Protein AF-A0A5K8AFS8-F1 (afdb_monomer_lite)

Structure (mmCIF, N/CA/C/O backbone):
data_AF-A0A5K8AFS8-F1
#
_entry.id   AF-A0A5K8AFS8-F1
#
loop_
_atom_site.group_PDB
_atom_site.id
_atom_site.type_symbol
_atom_site.label_atom_id
_atom_site.label_alt_id
_atom_site.label_comp_id
_atom_site.label_asym_id
_atom_site.label_entity_id
_atom_site.label_seq_id
_atom_site.pdbx_PDB_ins_code
_atom_site.Cartn_x
_atom_site.Cartn_y
_atom_site.Cartn_z
_atom_site.occupancy
_atom_site.B_iso_or_equiv
_atom_site.auth_seq_id
_atom_site.auth_comp_id
_atom_site.auth_asym_id
_atom_site.auth_atom_id
_atom_site.pdbx_PDB_model_num
ATOM 1 N N . MET A 1 1 ? -17.581 -5.386 30.848 1.00 54.28 1 MET A N 1
ATOM 2 C CA . MET A 1 1 ? -17.122 -4.878 29.536 1.00 54.28 1 MET A CA 1
ATOM 3 C C . MET A 1 1 ? -18.327 -4.764 28.622 1.00 54.28 1 MET A C 1
ATOM 5 O O . MET A 1 1 ? -19.131 -5.685 28.611 1.00 54.28 1 MET A O 1
ATOM 9 N N . ASN A 1 2 ? -18.493 -3.640 27.928 1.00 77.56 2 ASN A N 1
ATOM 10 C CA . ASN A 1 2 ? -19.637 -3.413 27.047 1.00 77.56 2 ASN A CA 1
ATOM 11 C C . ASN A 1 2 ? -19.302 -3.926 25.632 1.00 77.56 2 ASN A C 1
ATOM 13 O O . ASN A 1 2 ? -18.241 -3.592 25.106 1.00 77.56 2 ASN A O 1
ATOM 17 N N . PHE A 1 3 ? -20.170 -4.742 25.029 1.00 79.88 3 PHE A N 1
ATOM 18 C CA . PHE A 1 3 ? -19.944 -5.371 23.717 1.00 79.88 3 PHE A CA 1
ATOM 19 C C . PHE A 1 3 ? -19.598 -4.344 22.626 1.00 79.88 3 PHE A C 1
ATOM 21 O O . PHE A 1 3 ? -18.644 -4.532 21.876 1.00 79.88 3 PHE A O 1
ATOM 28 N N . ASN A 1 4 ? -20.281 -3.197 22.631 1.00 82.00 4 ASN A N 1
ATOM 29 C CA . ASN A 1 4 ? -20.030 -2.101 21.692 1.00 82.00 4 ASN A CA 1
ATOM 30 C C . ASN A 1 4 ? -18.617 -1.507 21.805 1.00 82.00 4 ASN A C 1
ATOM 32 O O . ASN A 1 4 ? -18.040 -1.086 20.806 1.00 82.00 4 ASN A O 1
ATOM 36 N N . GLN A 1 5 ? -18.030 -1.492 23.005 1.00 84.81 5 GLN A N 1
ATOM 37 C CA . GLN A 1 5 ? -16.665 -0.996 23.203 1.00 84.81 5 GLN A CA 1
ATOM 38 C C . GLN A 1 5 ? -15.628 -1.975 22.643 1.00 84.81 5 GLN A C 1
ATOM 40 O O . GLN A 1 5 ? -14.669 -1.540 22.013 1.00 84.81 5 GLN A O 1
ATOM 45 N N . ILE A 1 6 ? -15.845 -3.284 22.823 1.00 87.75 6 ILE A N 1
ATOM 46 C CA . ILE A 1 6 ? -14.978 -4.329 22.258 1.00 87.75 6 ILE A CA 1
ATOM 47 C C . ILE A 1 6 ? -15.074 -4.326 20.727 1.00 87.75 6 ILE A C 1
ATOM 49 O O . ILE A 1 6 ? -14.049 -4.348 20.050 1.00 87.75 6 ILE A O 1
ATOM 53 N N . ALA A 1 7 ? -16.289 -4.239 20.178 1.00 87.88 7 ALA A N 1
ATOM 54 C CA . ALA A 1 7 ? -16.511 -4.159 18.736 1.00 87.88 7 ALA A CA 1
ATOM 55 C C . ALA A 1 7 ? -15.832 -2.923 18.128 1.00 87.88 7 ALA A C 1
ATOM 57 O O . ALA A 1 7 ? -15.116 -3.041 17.135 1.00 87.88 7 ALA A O 1
ATOM 58 N N . LYS A 1 8 ? -15.974 -1.753 18.766 1.00 89.12 8 LYS A N 1
ATOM 59 C CA . LYS A 1 8 ? -15.278 -0.534 18.345 1.00 89.12 8 LYS A CA 1
ATOM 60 C C . LYS A 1 8 ? -13.757 -0.705 18.359 1.00 89.12 8 LYS A C 1
ATOM 62 O O . LYS A 1 8 ? -13.112 -0.377 17.372 1.00 89.12 8 LYS A O 1
ATOM 67 N N . GLN A 1 9 ? -13.190 -1.241 19.439 1.00 91.25 9 GLN A N 1
ATOM 68 C CA . GLN A 1 9 ? -11.745 -1.470 19.535 1.00 91.25 9 GLN A CA 1
ATOM 69 C C . GLN A 1 9 ? -11.231 -2.421 18.448 1.00 91.25 9 GLN A C 1
ATOM 71 O O . GLN A 1 9 ? -10.168 -2.179 17.882 1.00 91.25 9 GLN A O 1
ATOM 76 N N . ALA A 1 10 ? -11.985 -3.475 18.126 1.00 92.19 10 ALA A N 1
ATOM 77 C CA . ALA A 1 10 ? -11.629 -4.396 17.053 1.00 92.19 10 ALA A CA 1
ATOM 78 C C . ALA A 1 10 ? -11.643 -3.707 15.678 1.00 92.19 10 ALA A C 1
ATOM 80 O O . ALA A 1 10 ? -10.702 -3.876 14.905 1.00 92.19 10 ALA A O 1
ATOM 81 N N . VAL A 1 11 ? -12.671 -2.901 15.389 1.00 93.06 11 VAL A N 1
ATOM 82 C CA . VAL A 1 11 ? -12.765 -2.125 14.140 1.00 93.06 11 VAL A CA 1
ATOM 83 C C . VAL A 1 11 ? -11.627 -1.109 14.033 1.00 93.06 11 VAL A C 1
ATOM 85 O O . VAL A 1 11 ? -10.952 -1.071 13.006 1.00 93.06 11 VAL A O 1
ATOM 88 N N . ASP A 1 12 ? -11.361 -0.349 15.099 1.00 93.44 12 ASP A N 1
ATOM 89 C CA . ASP A 1 12 ? -10.278 0.642 15.138 1.00 93.44 12 ASP A CA 1
ATOM 90 C C . ASP A 1 12 ? -8.908 -0.033 14.904 1.00 93.44 12 ASP A C 1
ATOM 92 O O . ASP A 1 12 ? -8.089 0.464 14.131 1.00 93.44 12 ASP A O 1
ATOM 96 N N . PHE A 1 13 ? -8.670 -1.206 15.508 1.00 95.25 13 PHE A N 1
ATOM 97 C CA . PHE A 1 13 ? -7.447 -1.985 15.287 1.00 95.25 13 PHE A CA 1
ATOM 98 C C . PHE A 1 13 ? -7.298 -2.433 13.828 1.00 95.25 13 PHE A C 1
ATOM 100 O O . PHE A 1 13 ? -6.233 -2.251 13.236 1.00 95.25 13 PHE A O 1
ATOM 107 N N . GLN A 1 14 ? -8.355 -3.000 13.237 1.00 96.19 14 GLN A N 1
ATOM 108 C CA . GLN A 1 14 ? -8.333 -3.458 11.845 1.00 96.19 14 GLN A CA 1
ATOM 109 C C . GLN A 1 14 ? -8.100 -2.298 10.873 1.00 96.19 14 GLN A C 1
ATOM 111 O O . GLN A 1 14 ? -7.332 -2.447 9.924 1.00 96.19 14 GLN A O 1
ATOM 116 N N . LYS A 1 15 ? -8.695 -1.131 11.141 1.00 96.12 15 LYS A N 1
ATOM 117 C CA . LYS A 1 15 ? -8.475 0.085 10.355 1.00 96.12 15 LYS A CA 1
ATOM 118 C C . LYS A 1 15 ? -7.010 0.507 10.384 1.00 96.12 15 LYS A C 1
ATOM 120 O O . LYS A 1 15 ? -6.396 0.641 9.334 1.00 96.12 15 LYS A O 1
ATOM 125 N N . ILE A 1 16 ? -6.420 0.619 11.576 1.00 96.56 16 ILE A N 1
ATOM 126 C CA . ILE A 1 16 ? -5.001 0.977 11.737 1.00 96.56 16 ILE A CA 1
ATOM 127 C C . ILE A 1 16 ? -4.092 -0.033 11.024 1.00 96.56 16 ILE A C 1
ATOM 129 O O . ILE A 1 16 ? -3.168 0.362 10.310 1.00 96.56 16 ILE A O 1
ATOM 133 N N . ALA A 1 17 ? -4.348 -1.333 11.199 1.00 97.56 17 ALA A N 1
ATOM 134 C CA . ALA A 1 17 ? -3.572 -2.384 10.550 1.00 97.56 17 ALA A CA 1
ATOM 135 C C . ALA A 1 17 ? -3.638 -2.269 9.019 1.00 97.56 17 ALA A C 1
ATOM 137 O O . ALA A 1 17 ? -2.601 -2.327 8.355 1.00 97.56 17 ALA A O 1
ATOM 138 N N . PHE A 1 18 ? -4.835 -2.041 8.472 1.00 96.75 18 PHE A N 1
ATOM 139 C CA . PHE A 1 18 ? -5.036 -1.837 7.043 1.00 96.75 18 PHE A CA 1
ATOM 140 C C . PHE A 1 18 ? -4.321 -0.585 6.529 1.00 96.75 18 PHE A C 1
ATOM 142 O O . PHE A 1 18 ? -3.580 -0.682 5.556 1.00 96.75 18 PHE A O 1
ATOM 149 N N . THR A 1 19 ? -4.482 0.567 7.187 1.00 96.19 19 THR A N 1
ATOM 150 C CA . THR A 1 19 ? -3.824 1.822 6.789 1.00 96.19 19 THR A CA 1
ATOM 151 C C . THR A 1 19 ? -2.302 1.669 6.766 1.00 96.19 19 THR A C 1
ATOM 153 O O . THR A 1 19 ? -1.646 2.095 5.817 1.00 96.19 19 THR A O 1
ATOM 156 N N . ASN A 1 20 ? -1.725 1.013 7.776 1.00 97.00 20 ASN A N 1
ATOM 157 C CA . ASN A 1 20 ? -0.282 0.777 7.837 1.00 97.00 20 ASN A CA 1
ATOM 158 C C . ASN A 1 20 ? 0.198 -0.140 6.708 1.00 97.00 20 ASN A C 1
ATOM 160 O O . ASN A 1 20 ? 1.194 0.162 6.051 1.00 97.00 20 ASN A O 1
ATOM 164 N N . TRP A 1 21 ? -0.516 -1.242 6.467 1.00 96.62 21 TRP A N 1
ATOM 165 C CA . TRP A 1 21 ? -0.218 -2.144 5.358 1.00 96.62 21 TRP A CA 1
ATOM 166 C C . TRP A 1 21 ? -0.334 -1.431 4.005 1.00 96.62 21 TRP A C 1
ATOM 168 O O . TRP A 1 21 ? 0.573 -1.543 3.182 1.00 96.62 21 TRP A O 1
ATOM 178 N N . TYR A 1 22 ? -1.396 -0.651 3.799 1.00 96.31 22 TYR A N 1
ATOM 179 C CA . TYR A 1 22 ? -1.611 0.108 2.572 1.00 96.31 22 TYR A CA 1
ATOM 180 C C . TYR A 1 22 ? -0.452 1.068 2.307 1.00 96.31 22 TYR A C 1
ATOM 182 O O . TYR A 1 22 ? 0.112 1.054 1.217 1.00 96.31 22 TYR A O 1
ATOM 190 N N . ASN A 1 23 ? -0.043 1.843 3.315 1.00 95.06 23 ASN A N 1
ATOM 191 C CA . ASN A 1 23 ? 1.082 2.769 3.193 1.00 95.06 23 ASN A CA 1
ATOM 192 C C . ASN A 1 23 ? 2.387 2.038 2.843 1.00 95.06 23 ASN A C 1
ATOM 194 O O . ASN A 1 23 ? 3.131 2.492 1.978 1.00 95.06 23 ASN A O 1
ATOM 198 N N . ALA A 1 24 ? 2.653 0.888 3.471 1.00 96.56 24 ALA A N 1
ATOM 199 C CA . ALA A 1 24 ? 3.838 0.089 3.168 1.00 96.56 24 ALA A CA 1
ATOM 200 C C . ALA A 1 24 ? 3.832 -0.425 1.719 1.00 96.56 24 ALA A C 1
ATOM 202 O O . ALA A 1 24 ? 4.836 -0.316 1.018 1.00 96.56 24 ALA A O 1
ATOM 203 N N . VAL A 1 25 ? 2.698 -0.945 1.244 1.00 93.62 25 VAL A N 1
ATOM 204 C CA . VAL A 1 25 ? 2.566 -1.433 -0.136 1.00 93.62 25 VAL A CA 1
ATOM 205 C C . VAL A 1 25 ? 2.621 -0.286 -1.148 1.00 93.62 25 VAL A C 1
ATOM 207 O O . VAL A 1 25 ? 3.238 -0.448 -2.198 1.00 93.62 25 VAL A O 1
ATOM 210 N N . ALA A 1 26 ? 2.049 0.878 -0.830 1.00 92.38 26 ALA A N 1
ATOM 211 C CA . ALA A 1 26 ? 2.114 2.063 -1.684 1.00 92.38 26 ALA A CA 1
ATOM 212 C C . ALA A 1 26 ? 3.567 2.509 -1.918 1.00 92.38 26 ALA A C 1
ATOM 214 O O . ALA A 1 26 ? 3.953 2.755 -3.059 1.00 92.38 26 ALA A O 1
ATOM 215 N N . ILE A 1 27 ? 4.393 2.515 -0.865 1.00 93.19 27 ILE A N 1
ATOM 216 C CA . ILE A 1 27 ? 5.831 2.809 -0.972 1.00 93.19 27 ILE A CA 1
ATOM 217 C C . ILE A 1 27 ? 6.531 1.788 -1.880 1.00 93.19 27 ILE A C 1
ATOM 219 O O . ILE A 1 27 ? 7.327 2.166 -2.735 1.00 93.19 27 ILE A O 1
ATOM 223 N N . VAL A 1 28 ? 6.230 0.494 -1.728 1.00 93.06 28 VAL A N 1
ATOM 224 C CA . VAL A 1 28 ? 6.830 -0.557 -2.568 1.00 93.06 28 VAL A CA 1
ATOM 225 C C . VAL A 1 28 ? 6.429 -0.396 -4.037 1.00 93.06 28 VAL A C 1
ATOM 227 O O . VAL A 1 28 ? 7.279 -0.541 -4.913 1.00 93.06 28 VAL A O 1
ATOM 230 N N . GLN A 1 29 ? 5.166 -0.068 -4.327 1.00 90.06 29 GLN A N 1
ATOM 231 C CA . GLN A 1 29 ? 4.714 0.206 -5.695 1.00 90.06 29 GLN A CA 1
ATOM 232 C C . GLN A 1 29 ? 5.420 1.424 -6.301 1.00 90.06 29 GLN A C 1
ATOM 234 O O . GLN A 1 29 ? 5.821 1.371 -7.462 1.00 90.06 29 GLN A O 1
ATOM 239 N N . GLU A 1 30 ? 5.601 2.500 -5.533 1.00 89.38 30 GLU A N 1
ATOM 240 C CA . GLU A 1 30 ? 6.317 3.700 -5.979 1.00 89.38 30 GLU A CA 1
ATOM 241 C C . GLU A 1 30 ? 7.791 3.396 -6.283 1.00 89.38 30 GLU A C 1
ATOM 243 O O . GLU A 1 30 ? 8.304 3.758 -7.344 1.00 89.38 30 GLU A O 1
ATOM 248 N N . GLN A 1 31 ? 8.455 2.645 -5.403 1.00 92.56 31 GLN A N 1
ATOM 249 C CA . GLN A 1 31 ? 9.836 2.210 -5.611 1.00 92.56 31 GLN A CA 1
ATOM 250 C C . GLN A 1 31 ? 9.975 1.289 -6.828 1.00 92.56 31 GLN A C 1
ATOM 252 O O . GLN A 1 31 ? 10.906 1.451 -7.615 1.00 92.56 31 GLN A O 1
ATOM 257 N N . ALA A 1 32 ? 9.048 0.347 -7.014 1.00 88.44 32 ALA A N 1
ATOM 258 C CA . ALA A 1 32 ? 9.047 -0.546 -8.168 1.00 88.44 32 ALA A CA 1
ATOM 259 C C . ALA A 1 32 ? 8.830 0.220 -9.484 1.00 88.44 32 ALA A C 1
ATOM 261 O O . ALA A 1 32 ? 9.542 -0.030 -10.455 1.00 88.44 32 ALA A O 1
ATOM 262 N N . ALA A 1 33 ? 7.898 1.180 -9.503 1.00 88.06 33 ALA A N 1
ATOM 263 C CA . ALA A 1 33 ? 7.650 2.048 -10.651 1.00 88.06 33 ALA A CA 1
ATOM 264 C C . ALA A 1 33 ? 8.900 2.857 -11.028 1.00 88.06 33 ALA A C 1
ATOM 266 O O . ALA A 1 33 ? 9.327 2.837 -12.181 1.00 88.06 33 ALA A O 1
ATOM 267 N N . SER A 1 34 ? 9.539 3.492 -10.042 1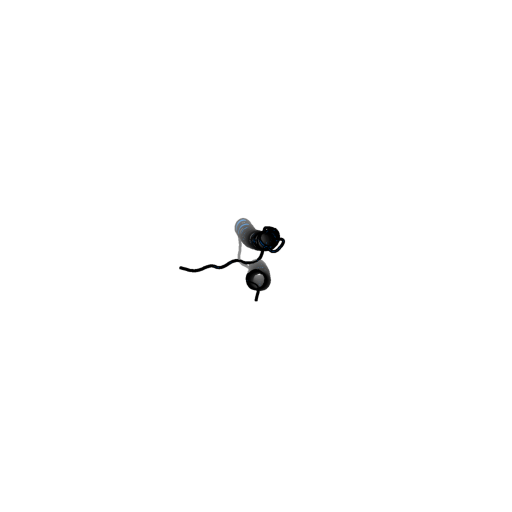.00 87.88 34 SER A N 1
ATOM 268 C CA . SER A 1 34 ? 10.768 4.264 -10.252 1.00 87.88 34 SER A CA 1
ATOM 269 C C . SER A 1 34 ? 11.938 3.393 -10.734 1.00 87.88 34 SER A C 1
ATOM 271 O O . SER A 1 34 ? 12.676 3.779 -11.646 1.00 87.88 34 SER A O 1
ATOM 273 N N . ALA A 1 35 ? 12.095 2.187 -10.179 1.00 88.12 35 ALA A N 1
ATOM 274 C CA . ALA A 1 35 ? 13.115 1.237 -10.620 1.00 88.12 35 ALA A CA 1
ATOM 275 C C . ALA A 1 35 ? 12.882 0.777 -12.067 1.00 88.12 35 ALA A C 1
ATOM 277 O O . ALA A 1 35 ? 13.833 0.676 -12.844 1.00 88.12 35 ALA A O 1
ATOM 278 N N . MET A 1 36 ? 11.624 0.538 -12.446 1.00 84.38 36 MET A N 1
ATOM 279 C CA . MET A 1 36 ? 11.251 0.169 -13.811 1.00 84.38 36 MET A CA 1
ATOM 280 C C . MET A 1 36 ? 11.532 1.307 -14.801 1.00 84.38 36 MET A C 1
ATOM 282 O O . MET A 1 36 ? 12.119 1.065 -15.853 1.00 84.38 36 MET A O 1
ATOM 286 N N . GLU A 1 37 ? 11.199 2.550 -14.450 1.00 82.94 37 GLU A N 1
ATOM 287 C CA . GLU A 1 37 ? 11.511 3.734 -15.263 1.00 82.94 37 GLU A CA 1
ATOM 288 C C . GLU A 1 37 ? 13.028 3.932 -15.430 1.00 82.94 37 GLU A C 1
ATOM 290 O O . GLU A 1 37 ? 13.527 4.199 -16.529 1.00 82.94 37 GLU A O 1
ATOM 295 N N . THR A 1 38 ? 13.787 3.718 -14.354 1.00 84.50 38 THR A N 1
ATOM 296 C CA . THR A 1 38 ? 15.255 3.767 -14.376 1.00 84.50 38 THR A CA 1
ATOM 297 C C . THR A 1 38 ? 15.832 2.682 -15.286 1.00 84.50 38 THR A C 1
ATOM 299 O O . THR A 1 38 ? 16.696 2.963 -16.112 1.00 84.50 38 THR A O 1
ATOM 302 N N . MET A 1 39 ? 15.322 1.451 -15.201 1.00 82.38 39 MET A N 1
ATOM 303 C CA . MET A 1 39 ? 15.753 0.357 -16.074 1.00 82.38 39 MET A CA 1
ATOM 304 C C . MET A 1 39 ? 15.494 0.695 -17.546 1.00 82.38 39 MET A C 1
ATOM 306 O O . MET A 1 39 ? 16.409 0.608 -18.357 1.00 82.38 39 MET A O 1
ATOM 310 N N . VAL A 1 40 ? 14.283 1.150 -17.880 1.00 78.06 40 VAL A N 1
ATOM 311 C CA . VAL A 1 40 ? 13.876 1.495 -19.254 1.00 78.06 40 VAL A CA 1
ATOM 312 C C . VAL A 1 40 ? 14.642 2.700 -19.819 1.00 78.06 40 VAL A C 1
ATOM 314 O O . VAL A 1 40 ? 14.779 2.831 -21.038 1.00 78.06 40 VAL A O 1
ATOM 317 N N . SER A 1 41 ? 15.127 3.604 -18.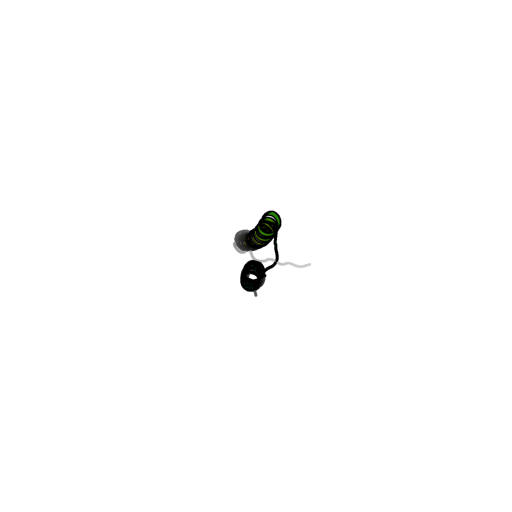965 1.00 77.38 41 SER A N 1
ATOM 318 C CA . SER A 1 41 ? 15.928 4.762 -19.382 1.00 77.38 41 SER A CA 1
ATOM 319 C C . SER A 1 41 ? 17.423 4.469 -19.511 1.00 77.38 41 SER A C 1
ATOM 321 O O . SER A 1 41 ? 18.070 5.101 -20.340 1.00 77.38 41 SER A O 1
ATOM 323 N N . GLN A 1 42 ? 17.964 3.525 -18.734 1.00 76.75 42 GLN A N 1
ATOM 324 C CA . GLN A 1 42 ? 19.395 3.191 -18.731 1.00 76.75 42 GLN A CA 1
ATOM 325 C C . GLN A 1 42 ? 19.778 2.049 -19.675 1.00 76.75 42 GLN A C 1
ATOM 327 O O . GLN A 1 42 ? 20.950 1.908 -20.016 1.00 76.75 42 GLN A O 1
ATOM 332 N N . THR A 1 43 ? 18.834 1.209 -20.093 1.00 64.81 43 THR A N 1
ATOM 333 C CA . THR A 1 43 ? 19.130 0.173 -21.083 1.00 64.81 43 THR A CA 1
ATOM 334 C C . THR A 1 43 ? 19.217 0.773 -22.485 1.00 64.81 43 THR A C 1
ATOM 336 O O . THR A 1 43 ? 18.228 1.330 -22.956 1.00 64.81 43 THR A O 1
ATOM 339 N N . ASP A 1 44 ? 20.324 0.528 -23.197 1.00 62.25 44 ASP A N 1
ATOM 340 C CA . ASP A 1 44 ? 20.478 0.686 -24.664 1.00 62.25 44 ASP A CA 1
ATOM 341 C C . ASP A 1 44 ? 19.555 -0.270 -25.468 1.00 62.25 44 ASP A C 1
ATOM 343 O O . ASP A 1 44 ? 19.853 -0.693 -26.586 1.00 62.25 44 ASP A O 1
ATOM 347 N N . LEU A 1 45 ? 18.425 -0.678 -24.883 1.00 65.88 45 LEU A N 1
ATOM 348 C CA . LEU A 1 45 ? 17.418 -1.512 -25.514 1.00 65.88 45 LEU A CA 1
ATOM 349 C C . LEU A 1 45 ? 16.648 -0.650 -26.523 1.00 65.88 45 LEU A C 1
ATOM 351 O O . LEU A 1 45 ? 16.037 0.343 -26.118 1.00 65.88 45 LEU A O 1
ATOM 355 N N . PRO A 1 46 ? 16.609 -1.024 -27.814 1.00 69.38 46 PRO A N 1
ATOM 356 C CA . PRO A 1 46 ? 15.735 -0.379 -28.784 1.00 69.38 46 PRO A CA 1
ATOM 357 C C . PRO A 1 46 ? 14.280 -0.736 -28.447 1.00 69.38 46 PRO A C 1
ATOM 359 O O . PRO A 1 46 ? 13.725 -1.713 -28.947 1.00 69.38 46 PRO A O 1
ATOM 362 N N . MET A 1 47 ? 13.679 0.027 -27.535 1.00 75.44 47 MET A N 1
ATOM 363 C CA . MET A 1 47 ? 12.291 -0.128 -27.117 1.00 75.44 47 MET A CA 1
ATOM 364 C C . MET A 1 47 ? 11.395 0.772 -27.983 1.00 75.44 47 MET A C 1
ATOM 366 O O . MET A 1 47 ? 11.597 1.988 -27.977 1.00 75.44 47 MET A O 1
ATOM 370 N N . PRO A 1 48 ? 10.401 0.211 -28.699 1.00 82.06 48 PRO A N 1
ATOM 371 C CA . PRO A 1 48 ? 9.405 1.003 -29.416 1.00 82.06 48 PRO A CA 1
ATOM 372 C C . PRO A 1 48 ? 8.637 1.934 -28.470 1.00 82.06 48 PRO A C 1
ATOM 374 O O . PRO A 1 48 ? 8.404 1.595 -27.305 1.00 82.06 48 PRO A O 1
ATOM 377 N N . GLU A 1 49 ? 8.207 3.091 -28.970 1.00 83.25 49 GLU A N 1
ATOM 378 C CA . GLU A 1 49 ? 7.464 4.088 -28.189 1.00 83.25 49 GLU A CA 1
ATOM 379 C C . GLU A 1 49 ? 6.178 3.499 -27.585 1.00 83.25 49 GLU A C 1
ATOM 381 O O . GLU A 1 49 ? 5.851 3.747 -26.422 1.00 83.25 49 GLU A O 1
ATOM 386 N N . GLU A 1 50 ? 5.495 2.628 -28.330 1.00 86.62 50 GLU A N 1
ATOM 387 C CA . GLU A 1 50 ? 4.288 1.939 -27.876 1.00 86.62 50 GLU A CA 1
ATOM 388 C C . GLU A 1 50 ? 4.544 1.085 -26.630 1.00 86.62 50 GLU A C 1
ATOM 390 O O . GLU A 1 50 ? 3.706 1.037 -25.729 1.00 86.62 50 GLU A O 1
ATOM 395 N N . ALA A 1 51 ? 5.712 0.442 -26.540 1.00 83.69 51 ALA A N 1
ATOM 396 C CA . ALA A 1 51 ? 6.067 -0.394 -25.397 1.00 83.69 51 ALA A CA 1
ATOM 397 C C . ALA A 1 51 ? 6.327 0.452 -24.139 1.00 83.69 51 ALA A C 1
ATOM 399 O O . ALA A 1 51 ? 5.859 0.095 -23.056 1.00 83.69 51 ALA A O 1
ATOM 400 N N . ARG A 1 52 ? 6.989 1.611 -24.280 1.00 82.56 52 ARG A N 1
ATOM 401 C CA . ARG A 1 52 ? 7.142 2.585 -23.181 1.00 82.56 52 ARG A CA 1
ATOM 402 C C . ARG A 1 52 ? 5.790 3.086 -22.683 1.00 82.56 52 ARG A C 1
ATOM 404 O O . ARG A 1 52 ? 5.536 3.093 -21.479 1.00 82.56 52 ARG A O 1
ATOM 411 N N . ASN A 1 53 ? 4.907 3.457 -23.604 1.00 86.69 53 ASN A N 1
ATOM 412 C CA . ASN A 1 53 ? 3.573 3.946 -23.267 1.00 86.69 53 ASN A CA 1
ATOM 413 C C . ASN A 1 53 ? 2.719 2.868 -22.586 1.00 86.69 53 ASN A C 1
ATOM 415 O O . ASN A 1 53 ? 2.002 3.172 -21.630 1.00 86.69 53 ASN A O 1
ATOM 419 N N . ALA A 1 54 ? 2.829 1.609 -23.015 1.00 89.44 54 ALA A N 1
ATOM 420 C CA . ALA A 1 54 ? 2.144 0.489 -22.378 1.00 89.44 54 ALA A CA 1
ATOM 421 C C . ALA A 1 54 ? 2.623 0.259 -20.934 1.00 89.44 54 ALA A C 1
ATOM 423 O O . ALA A 1 54 ? 1.794 0.082 -20.042 1.00 89.44 54 ALA A O 1
ATOM 424 N N . ILE A 1 55 ? 3.937 0.322 -20.686 1.00 85.81 55 ILE A N 1
ATOM 425 C CA . ILE A 1 55 ? 4.516 0.197 -19.339 1.00 85.81 55 ILE A CA 1
ATOM 426 C C . ILE A 1 55 ? 4.006 1.314 -18.426 1.00 85.81 55 ILE A C 1
ATOM 428 O O . ILE A 1 55 ? 3.483 1.034 -17.349 1.00 85.81 55 ILE A O 1
ATOM 432 N N . ASN A 1 56 ? 4.094 2.568 -18.877 1.00 85.56 56 ASN A N 1
ATOM 433 C CA . ASN A 1 56 ? 3.638 3.718 -18.096 1.00 85.56 56 ASN A CA 1
ATOM 434 C C . ASN A 1 56 ? 2.137 3.633 -17.792 1.00 85.56 56 ASN A C 1
ATOM 436 O O . ASN A 1 56 ? 1.711 3.867 -16.662 1.00 85.56 56 ASN A O 1
ATOM 440 N N . SER A 1 57 ? 1.332 3.239 -18.781 1.00 90.94 57 SER A N 1
ATOM 441 C CA . SER A 1 57 ? -0.113 3.066 -18.603 1.00 90.94 57 SER A CA 1
ATOM 442 C C . SER A 1 57 ? -0.433 1.961 -17.596 1.00 90.94 57 SER A C 1
ATOM 444 O O . SER A 1 57 ? -1.314 2.131 -16.758 1.00 90.94 57 SER A O 1
ATOM 446 N N . TRP A 1 58 ? 0.296 0.843 -17.642 1.00 89.69 58 TRP A N 1
ATOM 447 C CA . TRP A 1 58 ? 0.120 -0.267 -16.708 1.00 89.69 58 TRP A CA 1
ATOM 448 C C . TRP A 1 58 ? 0.489 0.112 -15.269 1.00 89.69 58 TRP A C 1
ATOM 450 O O . TRP A 1 58 ? -0.269 -0.189 -14.344 1.00 89.69 58 TRP A O 1
ATOM 460 N N . VAL A 1 59 ? 1.607 0.819 -15.078 1.00 87.44 59 VAL A N 1
ATOM 461 C CA . VAL A 1 59 ? 2.025 1.336 -13.765 1.00 87.44 59 VAL A CA 1
ATOM 462 C C . VAL A 1 59 ? 0.967 2.283 -13.197 1.00 87.44 59 VAL A C 1
ATOM 464 O O . VAL A 1 59 ? 0.538 2.104 -12.056 1.00 87.44 59 VAL A O 1
ATOM 467 N N . ASN A 1 60 ? 0.492 3.235 -14.004 1.00 89.38 60 ASN A N 1
ATOM 468 C CA . ASN A 1 60 ? -0.537 4.187 -13.588 1.00 89.38 60 ASN A CA 1
ATOM 469 C C . ASN A 1 60 ? -1.845 3.481 -13.212 1.00 89.38 60 ASN A C 1
ATOM 471 O O . ASN A 1 60 ? -2.388 3.734 -12.139 1.00 89.38 60 ASN A O 1
ATOM 475 N N . ALA A 1 61 ? -2.312 2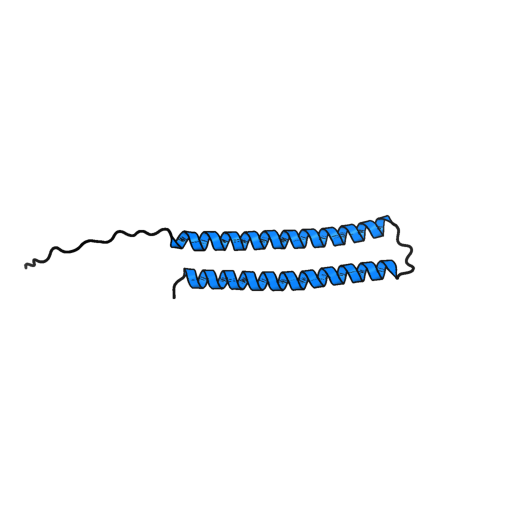.539 -14.038 1.00 93.00 61 ALA A N 1
ATOM 476 C CA . ALA A 1 61 ? -3.522 1.771 -13.754 1.00 93.00 61 ALA A CA 1
ATOM 477 C C . ALA A 1 61 ? -3.403 0.971 -12.445 1.00 93.00 61 ALA A C 1
ATOM 479 O O . ALA A 1 61 ? -4.338 0.938 -11.648 1.00 93.00 61 ALA A O 1
ATOM 480 N N . CYS A 1 62 ? -2.240 0.367 -12.182 1.00 88.69 62 CYS A N 1
ATOM 481 C CA . CYS A 1 62 ? -1.984 -0.350 -10.934 1.00 88.69 62 CYS A CA 1
ATOM 482 C C . CYS A 1 62 ? -2.073 0.581 -9.711 1.00 88.69 62 CYS A C 1
ATOM 484 O O . CYS A 1 62 ? -2.734 0.251 -8.724 1.00 88.69 62 CYS A O 1
ATOM 486 N N . GLN A 1 63 ? -1.469 1.771 -9.793 1.00 90.12 63 GLN A N 1
ATOM 487 C CA . GLN A 1 63 ? -1.526 2.773 -8.725 1.00 90.12 63 GLN A CA 1
ATOM 488 C C . GLN A 1 63 ? -2.946 3.311 -8.501 1.00 90.12 63 GLN A C 1
ATOM 490 O O . GLN A 1 63 ? -3.363 3.512 -7.358 1.00 90.12 63 GLN A O 1
ATOM 495 N N . GLU A 1 64 ? -3.697 3.561 -9.574 1.00 93.38 64 GLU A N 1
ATOM 496 C CA . GLU A 1 64 ? -5.083 4.028 -9.500 1.00 93.38 64 GLU A CA 1
ATOM 497 C C . GLU A 1 64 ? -6.000 2.989 -8.858 1.00 93.38 64 GLU A C 1
ATOM 499 O O . GLU A 1 64 ? -6.744 3.315 -7.930 1.00 93.38 64 GLU A O 1
ATOM 504 N N . GLU A 1 65 ? -5.910 1.730 -9.284 1.00 94.44 65 GLU A N 1
ATOM 505 C CA . GLU A 1 65 ? -6.716 0.651 -8.712 1.00 94.44 65 GLU A CA 1
ATOM 506 C C . GLU A 1 65 ? -6.350 0.391 -7.245 1.00 94.44 65 GLU A C 1
ATOM 508 O O . GLU A 1 65 ? -7.235 0.165 -6.416 1.00 94.44 65 GLU A O 1
ATOM 513 N N . PHE A 1 66 ? -5.073 0.523 -6.871 1.00 92.50 66 PHE A N 1
ATOM 514 C CA . PHE A 1 66 ? -4.661 0.416 -5.472 1.00 92.50 66 PHE A CA 1
ATOM 515 C C . PHE A 1 66 ? -5.240 1.548 -4.605 1.00 92.50 66 PHE A C 1
ATOM 517 O O . PHE A 1 66 ? -5.788 1.292 -3.528 1.00 92.50 66 PHE A O 1
ATOM 524 N N . LYS A 1 67 ? -5.226 2.794 -5.100 1.00 94.88 67 LYS A N 1
ATOM 525 C CA . LYS A 1 67 ? -5.889 3.935 -4.438 1.00 94.88 67 LYS A CA 1
ATOM 526 C C . LYS A 1 67 ? -7.396 3.720 -4.314 1.00 94.88 67 LYS A C 1
ATOM 528 O O . LYS A 1 67 ? -7.978 3.979 -3.260 1.00 94.88 67 LYS A O 1
ATOM 533 N N . ARG A 1 68 ? -8.035 3.216 -5.371 1.00 96.69 68 ARG A N 1
ATOM 534 C CA . ARG A 1 68 ? -9.470 2.915 -5.386 1.00 96.69 68 ARG A CA 1
ATOM 535 C C . ARG A 1 68 ? -9.831 1.847 -4.356 1.00 96.69 68 ARG A C 1
ATOM 537 O O . ARG A 1 68 ? -10.820 2.007 -3.638 1.00 96.69 68 ARG A O 1
ATOM 544 N N . PHE A 1 69 ? -9.018 0.797 -4.244 1.00 95.38 69 PHE A N 1
ATOM 545 C CA . PHE A 1 69 ? -9.173 -0.236 -3.224 1.00 95.38 69 PHE A CA 1
ATOM 546 C C . PHE A 1 69 ? -9.100 0.350 -1.808 1.00 95.38 69 PHE A C 1
ATOM 548 O O . PHE A 1 69 ? -9.970 0.072 -0.983 1.00 95.38 69 PHE A O 1
ATOM 555 N N . HIS A 1 70 ? -8.134 1.229 -1.541 1.00 96.06 70 HIS A N 1
ATOM 556 C CA . HIS A 1 70 ? -8.043 1.924 -0.258 1.00 96.06 70 HIS A CA 1
ATOM 557 C C . HIS A 1 70 ? -9.286 2.755 0.055 1.00 96.06 70 HIS A C 1
ATOM 559 O O . HIS A 1 70 ? -9.862 2.608 1.131 1.00 96.06 70 HIS A O 1
ATOM 565 N N . SER A 1 71 ? -9.762 3.567 -0.893 1.00 96.94 71 SER A N 1
ATOM 566 C CA . SER A 1 71 ? -10.995 4.345 -0.712 1.00 96.94 71 SER A CA 1
ATOM 567 C C . SER A 1 71 ? -12.219 3.466 -0.437 1.00 96.94 71 SER A C 1
ATOM 569 O O . SER A 1 71 ? -13.073 3.838 0.372 1.00 96.94 71 SER A O 1
ATOM 571 N N . TYR A 1 72 ? -12.310 2.300 -1.082 1.00 97.62 72 TYR A N 1
ATOM 572 C CA . TYR A 1 72 ? -13.381 1.335 -0.840 1.00 97.62 72 TYR A CA 1
ATOM 573 C C . TYR A 1 72 ? -13.338 0.786 0.594 1.00 97.62 72 TYR A C 1
ATOM 575 O O . TYR A 1 72 ? -14.356 0.795 1.290 1.00 97.62 72 TYR A O 1
ATOM 583 N N . VAL A 1 73 ? -12.160 0.372 1.066 1.00 97.00 73 VAL A N 1
ATOM 584 C CA . VAL A 1 73 ? -11.985 -0.165 2.424 1.00 97.00 73 VAL A CA 1
ATOM 585 C C . VAL A 1 73 ? -12.218 0.910 3.495 1.00 97.00 73 VAL A C 1
ATOM 587 O O . VAL A 1 73 ? -12.952 0.662 4.452 1.00 97.00 73 VAL A O 1
ATOM 590 N N . GLU A 1 74 ? -11.701 2.128 3.307 1.00 95.44 74 GLU A N 1
ATOM 591 C CA . GLU A 1 74 ? -11.948 3.274 4.201 1.00 95.44 74 GLU A CA 1
ATOM 592 C C . GLU A 1 74 ? -13.441 3.624 4.305 1.00 95.44 74 GLU A C 1
ATOM 594 O O . GLU A 1 74 ? -13.960 3.923 5.389 1.00 95.44 74 GLU A O 1
ATOM 599 N N . SER A 1 75 ? -14.163 3.539 3.185 1.00 96.19 75 SER A N 1
ATOM 600 C CA . SER A 1 75 ? -15.617 3.722 3.163 1.00 96.19 75 SER A CA 1
ATOM 601 C C . SER A 1 75 ? -16.334 2.622 3.952 1.00 96.19 75 SER A C 1
ATOM 603 O O . SER A 1 75 ? -17.287 2.913 4.678 1.00 96.19 75 SER A O 1
ATOM 605 N N . GLY A 1 76 ? -15.851 1.378 3.868 1.00 94.94 76 GLY A N 1
ATOM 606 C CA . GLY A 1 76 ? -16.338 0.249 4.664 1.00 94.94 76 GLY A CA 1
ATOM 607 C C . GLY A 1 76 ? -16.165 0.472 6.167 1.00 94.94 76 GLY A C 1
ATOM 608 O O . GLY A 1 76 ? -17.138 0.366 6.917 1.00 94.94 76 GLY A O 1
ATOM 609 N N . PHE A 1 77 ? -14.965 0.867 6.608 1.00 94.69 77 PHE A N 1
ATOM 610 C CA . PHE A 1 77 ? -14.704 1.205 8.013 1.00 94.69 77 PHE A CA 1
ATOM 611 C C . PHE A 1 77 ? -15.589 2.354 8.502 1.00 94.69 77 PHE A C 1
ATOM 613 O O . PHE A 1 77 ? -16.229 2.242 9.547 1.00 94.69 77 PHE A O 1
ATOM 620 N N . SER A 1 78 ? -15.716 3.418 7.707 1.00 93.06 78 SER A N 1
ATOM 621 C CA . SER A 1 78 ? -16.599 4.550 8.016 1.00 93.06 78 SER A CA 1
ATOM 622 C C . SER A 1 78 ? -18.073 4.133 8.128 1.00 93.06 78 SER A C 1
ATOM 624 O O . SER A 1 78 ? -18.824 4.695 8.926 1.00 93.06 78 SER A O 1
ATOM 626 N N . GLY A 1 79 ? -18.511 3.156 7.329 1.00 93.31 79 GLY A N 1
ATOM 627 C CA . GLY A 1 79 ? -19.842 2.558 7.428 1.00 93.31 79 GLY A CA 1
ATOM 628 C C . GLY A 1 79 ? -20.036 1.808 8.745 1.00 93.31 79 GLY A C 1
ATOM 629 O O . GLY A 1 79 ? -20.992 2.079 9.473 1.00 93.31 79 GLY A O 1
ATOM 630 N N . LEU A 1 80 ? -19.101 0.919 9.089 1.00 91.06 80 LEU A N 1
ATOM 631 C CA . LEU A 1 80 ? -19.131 0.151 10.338 1.00 91.06 80 LEU A CA 1
ATOM 632 C C . LEU A 1 80 ? -19.156 1.062 11.573 1.00 91.06 80 LEU A C 1
ATOM 634 O O . LEU A 1 80 ? -19.973 0.862 12.471 1.00 91.06 80 LEU A O 1
ATOM 638 N N . GLU A 1 81 ? -18.324 2.105 11.591 1.00 88.31 81 GLU A N 1
ATOM 639 C CA . GLU A 1 81 ? -18.288 3.099 12.669 1.00 88.31 81 GLU A CA 1
ATOM 640 C C . GLU A 1 81 ? -19.649 3.797 12.856 1.00 88.31 81 GLU A C 1
ATOM 642 O O . GLU A 1 81 ? -20.118 3.951 13.986 1.00 88.31 81 GLU A O 1
ATOM 647 N N . LYS A 1 82 ? -20.333 4.169 11.764 1.00 87.69 82 LYS A N 1
ATOM 648 C CA . LYS A 1 82 ? -21.667 4.798 11.823 1.00 87.69 82 LYS A CA 1
ATOM 649 C C . LYS A 1 82 ? -22.726 3.866 12.415 1.00 87.69 82 LYS A C 1
ATOM 651 O O . LYS A 1 82 ? -23.534 4.315 13.230 1.00 87.69 82 LYS A O 1
ATOM 656 N N . HIS A 1 83 ? -22.727 2.590 12.031 1.00 83.38 83 HIS A N 1
ATOM 657 C CA . HIS A 1 83 ? -23.720 1.619 12.501 1.00 83.38 83 HIS A CA 1
ATOM 658 C C . HIS A 1 83 ? -23.508 1.221 13.969 1.00 83.38 83 HIS A C 1
ATOM 660 O O . HIS A 1 83 ? -24.476 1.164 14.727 1.00 83.38 83 HIS A O 1
ATOM 666 N N . LEU A 1 84 ? -22.255 1.068 14.411 1.00 81.44 84 LEU A N 1
ATOM 667 C CA . LEU A 1 84 ? -21.935 0.802 15.820 1.00 81.44 84 LEU A CA 1
ATOM 668 C C . LEU A 1 84 ? -22.333 1.969 16.749 1.00 81.44 84 LEU A C 1
ATOM 670 O O . LEU A 1 84 ? -22.729 1.758 17.896 1.00 81.44 84 LEU A O 1
ATOM 674 N N . VAL A 1 85 ? -22.292 3.214 16.259 1.00 66.06 85 VAL A N 1
ATOM 675 C CA . VAL A 1 85 ? -22.778 4.394 17.002 1.00 66.06 85 VAL A CA 1
ATOM 676 C C . VAL A 1 85 ? -24.314 4.468 17.027 1.00 66.06 85 VAL A C 1
ATOM 678 O O . VAL A 1 85 ? -24.887 4.950 18.008 1.00 66.06 85 VAL A O 1
ATOM 681 N N . GLN A 1 86 ? -25.002 3.977 15.989 1.00 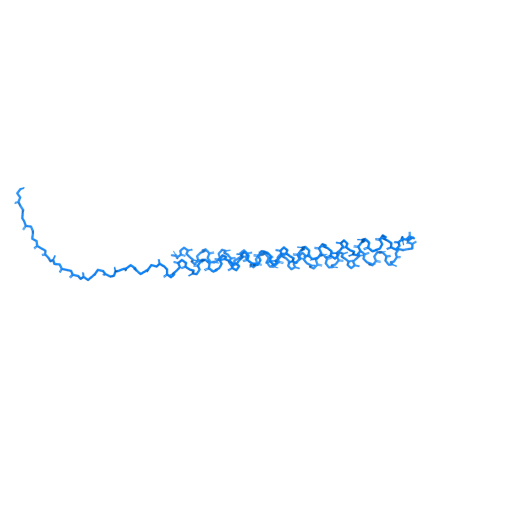58.91 86 GLN A N 1
ATOM 682 C CA . GLN A 1 86 ? -26.469 3.983 15.912 1.00 58.91 86 GLN A CA 1
ATOM 683 C C . GLN A 1 86 ? -27.133 3.005 16.890 1.00 58.91 86 GLN A C 1
ATOM 685 O O . GLN A 1 86 ? -28.105 3.395 17.541 1.00 58.91 86 GLN A O 1
ATOM 690 N N . GLU A 1 87 ? -26.600 1.792 17.073 1.00 54.94 87 GLU A N 1
ATOM 691 C CA . GLU A 1 87 ? -27.167 0.824 18.032 1.00 54.94 87 GLU A CA 1
ATOM 692 C C . GLU A 1 87 ? -27.127 1.323 19.488 1.00 54.94 87 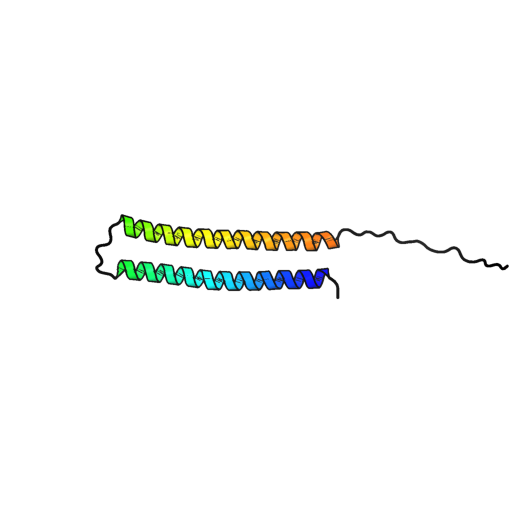GLU A C 1
ATOM 694 O O . GLU A 1 87 ? -27.961 0.940 20.305 1.00 54.94 87 GLU A O 1
ATOM 699 N N . THR A 1 88 ? -26.236 2.265 19.816 1.00 53.28 88 THR A N 1
ATOM 700 C CA . THR A 1 88 ? -26.160 2.857 21.164 1.00 53.28 88 THR A CA 1
ATOM 701 C C . THR A 1 88 ? -27.312 3.838 21.460 1.00 53.28 88 THR A C 1
ATOM 703 O O . THR A 1 88 ? -27.614 4.094 22.624 1.00 53.28 88 THR A O 1
ATOM 706 N N . LYS A 1 89 ? -28.003 4.384 20.444 1.00 52.03 89 LYS A N 1
ATOM 707 C CA . LYS A 1 89 ? -29.099 5.362 20.636 1.00 52.03 89 LYS A CA 1
ATOM 708 C C . LYS A 1 89 ? -30.505 4.750 20.687 1.00 52.03 89 LYS A C 1
ATOM 710 O O . LYS A 1 89 ? -31.453 5.467 21.001 1.00 52.03 89 LYS A O 1
ATOM 715 N N . ALA A 1 90 ? -30.662 3.457 20.410 1.00 52.06 90 ALA A N 1
ATOM 716 C CA . ALA A 1 90 ? -31.966 2.841 20.171 1.00 52.06 90 ALA A CA 1
ATOM 717 C C . ALA A 1 90 ? -32.476 1.935 21.310 1.00 52.06 90 ALA A C 1
ATOM 719 O O . ALA A 1 90 ? -32.992 0.864 21.029 1.00 52.06 90 ALA A O 1
ATOM 720 N N . VAL A 1 91 ? -32.405 2.352 22.584 1.00 46.59 91 VAL A N 1
ATOM 721 C CA . VAL A 1 91 ? -33.302 1.815 23.637 1.00 46.59 91 VAL A CA 1
ATOM 722 C C . VAL A 1 91 ? -33.630 2.887 24.692 1.00 46.59 91 VAL A C 1
ATOM 724 O O . VAL A 1 91 ? -32.863 3.079 25.634 1.00 46.59 91 VAL A O 1
ATOM 727 N N . PRO A 1 92 ? -34.799 3.551 24.628 1.00 50.12 92 PRO A N 1
ATOM 728 C CA . PRO A 1 92 ? -35.440 4.124 25.801 1.00 50.12 92 PRO A CA 1
ATOM 729 C C . PRO A 1 92 ? -36.417 3.087 26.380 1.00 50.12 92 PRO A C 1
ATOM 731 O O . PRO A 1 92 ? -37.600 3.060 26.039 1.00 50.12 92 PRO A O 1
ATOM 734 N N . ALA A 1 93 ? -35.935 2.202 27.256 1.00 50.19 93 ALA A N 1
ATOM 735 C CA . ALA A 1 93 ? -36.804 1.299 28.005 1.00 50.19 93 ALA A CA 1
ATOM 736 C C . ALA A 1 93 ? -37.362 2.034 29.234 1.00 50.19 93 ALA A C 1
ATOM 738 O O . ALA A 1 93 ? -36.656 2.290 30.207 1.00 50.19 93 ALA A O 1
ATOM 739 N N . LYS A 1 94 ? -38.642 2.409 29.123 1.00 46.88 94 LYS A N 1
ATOM 740 C CA . LYS A 1 94 ? -39.575 2.854 30.172 1.00 46.88 94 LYS A CA 1
ATOM 741 C C . LYS A 1 94 ? -39.141 2.505 31.604 1.00 46.88 94 LYS A C 1
ATOM 743 O O . LYS A 1 94 ? -39.064 1.337 31.971 1.00 46.88 94 LYS A O 1
ATOM 748 N N . ALA A 1 95 ? -39.012 3.535 32.437 1.00 46.00 95 ALA A N 1
ATOM 749 C CA . ALA A 1 95 ? -38.995 3.391 33.887 1.00 46.00 95 ALA A CA 1
ATOM 750 C C . ALA A 1 95 ? -40.315 2.763 34.388 1.00 46.00 95 ALA A C 1
ATOM 752 O O . ALA A 1 95 ? -41.386 3.290 34.065 1.00 46.00 95 ALA A O 1
ATOM 753 N N . PRO A 1 96 ? -40.288 1.709 35.220 1.00 42.09 96 PRO A N 1
ATOM 754 C CA . PRO A 1 96 ? -41.439 1.340 36.029 1.00 42.09 96 PRO A CA 1
ATOM 755 C C . PRO A 1 96 ? -41.458 2.235 37.279 1.00 42.09 96 PRO A C 1
ATOM 757 O O . PRO A 1 96 ? -40.554 2.166 38.112 1.00 42.09 96 PRO A O 1
ATOM 760 N N . LYS A 1 97 ? -42.475 3.099 37.420 1.00 37.28 97 LYS A N 1
ATOM 761 C CA . LYS A 1 97 ? -42.789 3.748 38.709 1.00 37.28 97 LYS A CA 1
ATOM 762 C C . LYS A 1 97 ? -43.459 2.738 39.669 1.00 37.28 97 LYS A C 1
ATOM 764 O O . LYS A 1 97 ? -44.035 1.759 39.197 1.00 37.28 97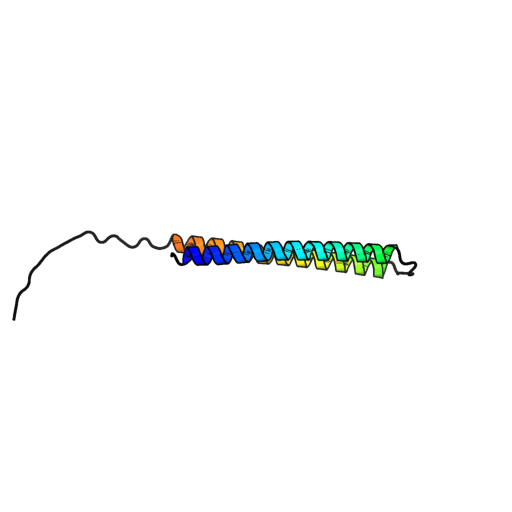 LYS A O 1
ATOM 769 N N . PRO A 1 98 ? -43.376 2.961 40.996 1.00 47.09 98 PRO A N 1
ATOM 770 C CA . PRO A 1 98 ? -43.313 1.891 41.988 1.00 47.09 98 PRO A CA 1
ATOM 771 C C . PRO A 1 98 ? -44.638 1.569 42.704 1.00 47.09 98 PRO A C 1
ATOM 773 O O . PRO A 1 98 ? -45.497 2.428 42.865 1.00 47.09 98 PRO A O 1
ATOM 776 N N . ALA A 1 99 ? -44.657 0.342 43.241 1.00 46.62 99 ALA A N 1
ATOM 777 C CA . ALA A 1 99 ? -45.346 -0.158 44.439 1.00 46.62 99 ALA A CA 1
ATOM 778 C C . ALA A 1 99 ? -46.888 -0.202 44.494 1.00 46.62 99 ALA A C 1
ATOM 780 O O . ALA A 1 99 ? -47.558 0.815 44.623 1.00 46.62 99 ALA A O 1
ATOM 781 N N . ALA A 1 100 ? -47.418 -1.417 44.674 1.00 39.12 100 ALA A N 1
ATOM 782 C CA . ALA A 1 100 ? -48.451 -1.663 45.677 1.00 39.12 100 ALA A CA 1
ATOM 783 C C . ALA A 1 100 ? -48.218 -3.038 46.324 1.00 39.12 100 ALA A C 1
ATOM 785 O O . ALA A 1 100 ? -48.082 -4.055 45.650 1.00 39.12 100 ALA A O 1
ATOM 786 N N . LYS A 1 101 ? -48.078 -2.992 47.646 1.00 46.12 101 LYS A N 1
ATOM 787 C CA . LYS A 1 101 ? -47.774 -4.070 48.582 1.00 46.12 101 LYS A CA 1
ATOM 788 C C . LYS A 1 101 ? -48.920 -5.087 48.703 1.00 46.12 101 LYS A C 1
ATOM 790 O O . LYS A 1 101 ? -50.076 -4.698 48.630 1.00 46.12 101 LYS A O 1
ATOM 795 N N . GLU A 1 102 ? -48.526 -6.320 49.036 1.00 48.66 102 GLU A N 1
ATOM 796 C CA . GLU A 1 102 ? -49.104 -7.163 50.100 1.00 48.66 102 GLU A CA 1
ATOM 797 C C . GLU A 1 102 ? -50.584 -7.567 49.984 1.00 48.66 102 GLU A C 1
ATOM 799 O O . GLU A 1 102 ? -51.490 -6.748 50.120 1.00 48.66 102 GLU A O 1
ATOM 804 N N . LYS A 1 103 ? -50.810 -8.883 49.851 1.00 39.78 103 LYS A N 1
ATOM 805 C CA . LYS A 1 103 ? -51.489 -9.713 50.867 1.00 39.78 103 LYS A CA 1
ATOM 806 C C . LYS A 1 103 ? -51.523 -11.186 50.431 1.00 39.78 103 LYS A C 1
ATOM 808 O O . LYS A 1 103 ? -52.165 -11.536 49.446 1.00 39.78 103 LYS A O 1
ATOM 813 N N . GLU A 1 104 ? -50.839 -12.032 51.200 1.00 47.19 104 GLU A N 1
ATOM 814 C CA . GLU A 1 104 ? -51.248 -13.426 51.454 1.00 47.19 104 GLU A CA 1
ATOM 815 C C . GLU A 1 104 ? -52.742 -13.462 51.851 1.00 47.19 104 GLU A C 1
ATOM 817 O O . GLU A 1 104 ? -53.212 -12.487 52.452 1.00 47.19 104 GLU A O 1
ATOM 822 N N . PRO A 1 105 ? -53.509 -14.536 51.550 1.00 51.91 105 PRO A N 1
ATOM 823 C CA . PRO A 1 105 ? -53.435 -15.739 52.395 1.00 51.91 105 PRO A CA 1
ATOM 824 C C . PRO A 1 105 ? -53.762 -17.105 51.734 1.00 51.91 105 PRO A C 1
ATOM 826 O O . PRO A 1 105 ? -54.580 -17.216 50.828 1.00 51.91 105 PRO A O 1
ATOM 829 N N . VAL A 1 106 ? -53.127 -18.146 52.288 1.00 47.19 106 VAL A N 1
ATOM 830 C CA . VAL A 1 106 ? -53.676 -19.436 52.776 1.00 47.19 106 VAL A CA 1
ATOM 831 C C . VAL A 1 106 ? -54.875 -20.069 52.040 1.00 47.19 106 VAL A C 1
ATOM 833 O O . VAL A 1 106 ? -56.004 -19.598 52.180 1.00 47.19 106 VAL A O 1
ATOM 836 N N . LYS A 1 107 ? -54.669 -21.270 51.473 1.00 40.94 107 LYS A N 1
ATOM 837 C CA . LYS A 1 107 ? -55.199 -22.534 52.032 1.00 40.94 107 LYS A CA 1
ATOM 838 C C . LYS A 1 107 ? -54.462 -23.756 51.492 1.00 40.94 107 LYS A C 1
ATOM 840 O O . LYS A 1 107 ? -54.179 -23.769 50.277 1.00 40.94 107 LYS A O 1
#

Foldseek 3Di:
DDPLVVLVVVLVVVLVVVVVVLVVVLVVLVVVLVVVVVVVVPDPDPDDPVRVVVSVVVSVVVNVVSVVVNVVVVVVSVVSVVVSVVVVPPDPDDDDDDDDDDDDDDD

Radius of gyration: 29.32 Å; chains: 1; bounding box: 76×28×82 Å

pLDDT: mean 79.73, std 18.34, range [37.28, 97.62]

Organism: NCBI:txid2752305

InterPro domains:
  IPR001589 Actinin-type actin-binding domain, conserved site [PS00019] (14-23)

Secondary structure (DSSP, 8-state):
--HHHHHHHHHHHHHHHHHHHHHHHHHHHHHHHHHHHHHHHHS-----HHHHHHHHHHHHHHHHHHHHHHHHHHHHHHHHHHHHHHHTT------------------

Sequence (107 aa):
MNFNQIAKQAVDFQKIAFTNWYNAVAIVQEQAASAMETMVSQTDLPMPEEARNAINSWVNACQEEFKRFHSYVESGFSGLEKHLVQETKAVPAKAPKPAAKEKEPVK

=== Feature glossary ===
Annotated list of the representations used here:

Nearest PDB structures. The Foldseek neighbor list gives the closest experimentally determined structures in the PDB, ranked by structural alignment. TM-score near 1 means near-identical fold; near 0.3 means only rough topology match. This is how one finds what a novel AlphaFold prediction most resembles in the solved-structure universe.

Foldseek 3Di. Foldseek's 3Di representation compresses backbone geometry into a per-residue letter drawn from a learned twenty-state alphabet. It captures the tertiary interaction pattern around each residue — which residues are packed against it in space, regardless of where they are in sequence.

Radius of gyration, Cα contacts, bounding box. Radius of gyration (Rg) is the root-mean-square distance of Cα atoms from their centroid — a single number for overall size and compactness. A globular domain of N residues has Rg ≈ 2.2·N^0.38 Å; an extended or disordered chain has a much larger Rg. The Cα contact count is the number of residue pairs whose Cα atoms are within 8 Å and are more than four positions apart in sequence — a standard proxy for tertiary packing density. The bounding box is the smallest axis-aligned box enclosing all Cα atoms.

InterPro / GO / CATH / organism. The annotation block draws on four external resources. InterPro: which protein families and domains the sequence belongs to. GO: standardized terms for what the protein does, what process it participates in, and where in the cell it acts. CATH: which structural fold it has in the CATH hierarchy. Organism: the species of origin.

mmCIF coordinates. The mmCIF block holds the 3D Cartesian coordinates of each backbone atom (N, Cα, C, O) in ångströms. mmCIF is the PDB's canonical archive format — a tagged-loop text representation of the atomic model.

pLDDT. pLDDT is the predicted lDDT-Cα score: AlphaFold's confidence that the local environment of each residue (all inter-atomic distances within 15 Å) is correctly placed. It is a per-residue number between 0 and 100, with higher meaning more reliable.

Backbone torsions (φ/ψ). φ (phi) and ψ (psi) are the two rotatable backbone dihedrals per residue: φ is the C(i-1)–N–Cα–C torsion, ψ is the N–Cα–C–N(i+1) torsion, both in degrees on (−180°, 180°]. α-helical residues cluster near (−60°, −45°); β-strand residues near (−120°, +130°). A Ramachandran plot is simply a scatter of (φ, ψ) for every residue.

B-factor. For experimental (PDB) structures, the B-factor (temperature factor) quantifies the positional spread of each atom in the crystal — a combination of thermal vibration and static disorder — in units of Å². High B-factors mark flexible loops or poorly resolved regions; low B-factors mark the rigid, well-ordered core.

Secondary structure (3-state, P-SEA). SS3 is a coarse helix/strand/coil call (letters a/b/c) made by the P-SEA algorithm from inter-Cα distances and dihedrals. It is less detailed than DSSP but needs only Cα positions.

Predicted aligned error. Predicted aligned error is AlphaFold's pairwise confidence. Unlike pLDDT (per-residue), PAE is per-residue-pair and captures whether two parts of the structure are correctly placed relative to each other. Units are ångströms of expected positional error.

Solvent-accessible surface area. Solvent-accessible surface area (SASA) is the area in Å² traced out by the centre of a 1.4 Å probe sphere (a water molecule) rolled over the protein's van der Waals surface (Shrake–Rupley / Lee–Richards construction). Buried residues have near-zero SASA; fully exposed residues can exceed 200 Å². The total SASA scales roughly with the number of surface residues.

Secondary structure (8-state, DSSP). The SS8 string is DSSP's per-residue secondary-structure call. α-helix (H) means an i→i+4 H-bond ladder; β-strand (E) means the residue participates in a β-sheet; 3₁₀ (G) and π (I) are tighter and wider helices; T/S are turns/bends; '-' is loop.

Rendered structure images. Structure images are PyMOL renders from six orthogonal camera directions. Cartoon representation draws helices as coils and strands as arrows; sticks shows the backbone as bonds; surface shows the solvent-excluded envelope. Rainbow coloring maps sequence position to hue (blue→red, N→C); chain coloring assigns a distinct color per polypeptide.

Sequence. The amino-acid sequence is the protein's primary structure: the linear order of residues from the N-terminus to the C-terminus, written in one-letter code. Everything else here — the 3D coordinates, the secondary structure, the domain annotations — is ultimately a consequence of this string.

Contact-map, Ramachandran, and PAE plots. Three diagnostic plots accompany the record. The Cα contact map visualizes the tertiary structure as a 2D adjacency matrix (8 Å cutoff, sequence-local contacts suppressed). The Ramachandran plot shows the distribution of backbone (φ, ψ) torsions, with points in the α and β basins reflecting secondary structure content. The PAE plot shows AlphaFold's inter-residue confidence as a color matrix.